Protein AF-A0A943G2P9-F1 (afdb_monomer_lite)

Structure (mmCIF, N/CA/C/O backbone):
data_AF-A0A943G2P9-F1
#
_entry.id   AF-A0A943G2P9-F1
#
loop_
_atom_site.group_PDB
_atom_site.id
_atom_site.type_symbol
_atom_site.label_atom_id
_atom_site.label_alt_id
_atom_site.label_comp_id
_atom_site.label_asym_id
_atom_site.label_entity_id
_atom_site.label_seq_id
_atom_site.pdbx_PDB_ins_code
_atom_site.Cartn_x
_atom_site.Cartn_y
_atom_site.Cartn_z
_atom_site.occupancy
_atom_site.B_iso_or_equiv
_atom_site.auth_seq_id
_atom_site.auth_comp_id
_atom_site.auth_asym_id
_atom_site.auth_atom_id
_atom_site.pdbx_PDB_model_num
ATOM 1 N N . MET A 1 1 ? -22.743 9.519 -0.831 1.00 37.78 1 MET A N 1
ATOM 2 C CA . MET A 1 1 ? -21.878 8.469 -0.263 1.00 37.78 1 MET A CA 1
ATOM 3 C C . MET A 1 1 ? -20.608 9.168 0.167 1.00 37.78 1 MET A C 1
ATOM 5 O O . MET A 1 1 ? -19.911 9.683 -0.694 1.00 37.78 1 MET A O 1
ATOM 9 N N . ASN A 1 2 ? -20.389 9.324 1.472 1.00 33.69 2 ASN A N 1
ATOM 10 C CA . ASN A 1 2 ? -19.174 9.962 1.972 1.00 33.69 2 ASN A CA 1
ATOM 11 C C . ASN A 1 2 ? -18.045 8.930 1.929 1.00 33.69 2 ASN A C 1
ATOM 13 O O . ASN A 1 2 ? -17.935 8.102 2.831 1.00 33.69 2 ASN A O 1
ATOM 17 N N . ASN A 1 3 ? -17.223 8.995 0.881 1.00 45.75 3 ASN A N 1
ATOM 18 C CA . ASN A 1 3 ? -15.958 8.262 0.729 1.00 45.75 3 ASN A CA 1
ATOM 19 C C . ASN A 1 3 ? -14.856 8.798 1.674 1.00 45.75 3 ASN A C 1
ATOM 21 O O . ASN A 1 3 ? -13.674 8.781 1.350 1.00 45.75 3 ASN A O 1
ATOM 25 N N . ASP A 1 4 ? -15.215 9.263 2.875 1.00 52.84 4 ASP A N 1
ATOM 26 C CA . ASP A 1 4 ? -14.258 9.823 3.841 1.00 52.84 4 ASP A CA 1
ATOM 27 C C . ASP A 1 4 ? -13.410 8.736 4.538 1.00 52.84 4 ASP A C 1
ATOM 29 O O . ASP A 1 4 ? -12.486 9.050 5.291 1.00 52.84 4 ASP A O 1
ATOM 33 N N . ASN A 1 5 ? -13.703 7.449 4.304 1.00 59.69 5 ASN A N 1
ATOM 34 C CA . ASN A 1 5 ? -13.069 6.334 5.015 1.00 59.69 5 ASN A CA 1
ATOM 35 C C . ASN A 1 5 ? -11.608 6.094 4.610 1.00 59.69 5 ASN A C 1
ATOM 37 O O . ASN A 1 5 ? -10.812 5.732 5.474 1.00 59.69 5 ASN A O 1
ATOM 41 N N . ASN A 1 6 ? -11.244 6.360 3.351 1.00 64.06 6 ASN A N 1
ATOM 42 C CA . ASN A 1 6 ? -9.890 6.110 2.840 1.00 64.06 6 ASN A CA 1
ATOM 43 C C . ASN A 1 6 ? -8.987 7.346 2.897 1.00 64.06 6 ASN A C 1
ATOM 45 O O . ASN A 1 6 ? -7.824 7.266 2.509 1.00 64.06 6 ASN A O 1
ATOM 49 N N . SER A 1 7 ? -9.498 8.473 3.412 1.00 75.94 7 SER A N 1
ATOM 50 C CA . SER A 1 7 ? -8.826 9.784 3.436 1.00 75.94 7 SER A CA 1
ATOM 51 C C . SER A 1 7 ? -7.395 9.753 3.980 1.00 75.94 7 SER A C 1
ATOM 53 O O . SER A 1 7 ? -6.556 10.532 3.538 1.00 75.94 7 SER A O 1
ATOM 55 N N . ILE A 1 8 ? -7.112 8.833 4.904 1.00 86.94 8 ILE A N 1
ATOM 56 C CA . ILE A 1 8 ? -5.796 8.648 5.517 1.00 86.94 8 ILE A CA 1
ATOM 57 C C . ILE A 1 8 ? -4.752 8.176 4.492 1.00 86.94 8 ILE A C 1
ATOM 59 O O . ILE A 1 8 ? -3.611 8.622 4.557 1.00 86.94 8 ILE A O 1
ATOM 63 N N . LEU A 1 9 ? -5.132 7.299 3.558 1.00 92.12 9 LEU A N 1
ATOM 64 C CA . LEU A 1 9 ? -4.231 6.744 2.545 1.00 92.12 9 LEU A CA 1
ATOM 65 C C . LEU A 1 9 ? -4.137 7.619 1.295 1.00 92.12 9 LEU A C 1
ATOM 67 O O . LEU A 1 9 ? -3.130 7.550 0.597 1.00 92.12 9 LEU A O 1
ATOM 71 N N . ILE A 1 10 ? -5.148 8.449 1.011 1.00 93.31 10 ILE A N 1
ATOM 72 C CA . ILE A 1 10 ? -5.192 9.244 -0.223 1.00 93.31 10 ILE A CA 1
ATOM 73 C C . ILE A 1 10 ? -3.956 10.143 -0.361 1.00 93.31 10 ILE A C 1
ATOM 75 O O . ILE A 1 10 ? -3.609 10.930 0.533 1.00 93.31 10 ILE A O 1
ATOM 79 N N . GLY A 1 11 ? -3.331 10.055 -1.533 1.00 94.06 11 GLY A N 1
ATOM 80 C CA . GLY A 1 11 ? -2.097 10.752 -1.875 1.00 94.06 11 GLY A CA 1
ATOM 81 C C . GLY A 1 11 ? -0.994 9.788 -2.291 1.00 94.06 11 GLY A C 1
A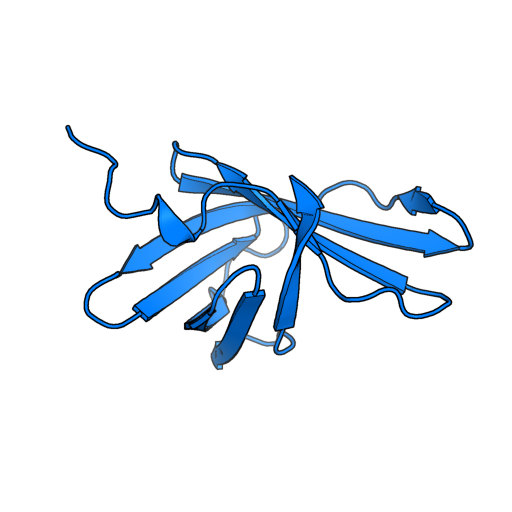TOM 82 O O . GLY A 1 11 ? -1.226 8.592 -2.476 1.00 94.06 11 GLY A O 1
ATOM 83 N N . SER A 1 12 ? 0.206 10.337 -2.456 1.00 94.19 12 SER A N 1
ATOM 84 C CA . SER A 1 12 ? 1.382 9.573 -2.865 1.00 94.19 12 SER A CA 1
ATOM 85 C C . SER A 1 12 ? 2.323 9.384 -1.681 1.00 94.19 12 SER A C 1
ATOM 87 O O . SER A 1 12 ? 2.649 10.339 -0.965 1.00 94.19 12 SER A O 1
ATOM 89 N N . TRP A 1 13 ? 2.788 8.154 -1.511 1.00 94.50 13 TRP A N 1
ATOM 90 C CA . TRP A 1 13 ? 3.695 7.715 -0.462 1.00 94.50 13 TRP A CA 1
ATOM 91 C C . TRP A 1 13 ? 4.920 7.099 -1.106 1.00 94.50 13 TRP A C 1
ATOM 93 O O . TRP A 1 13 ? 4.803 6.308 -2.038 1.00 94.50 13 TRP A O 1
ATOM 103 N N . GLY A 1 14 ? 6.091 7.490 -0.630 1.00 91.81 14 GLY A N 1
ATOM 104 C CA . GLY A 1 14 ? 7.355 7.044 -1.180 1.00 91.81 14 GLY A CA 1
ATOM 105 C C . GLY A 1 14 ? 8.276 6.491 -0.108 1.00 91.81 14 GLY A C 1
ATOM 106 O O . GLY A 1 14 ? 8.300 7.008 1.005 1.00 91.81 14 GLY A O 1
ATOM 107 N N . GLU A 1 15 ? 9.054 5.464 -0.424 1.00 87.81 15 GLU A N 1
ATOM 108 C CA . GLU A 1 15 ? 10.154 5.046 0.446 1.00 87.81 15 GLU A CA 1
ATOM 109 C C . GLU A 1 15 ? 11.282 6.072 0.471 1.00 87.81 15 GLU A C 1
ATOM 111 O O . GLU A 1 15 ? 11.580 6.723 -0.533 1.00 87.81 15 GLU A O 1
ATOM 116 N N . GLN A 1 16 ? 11.928 6.222 1.630 1.00 75.38 16 GLN A N 1
ATOM 117 C CA . GLN A 1 16 ? 13.070 7.120 1.780 1.00 75.38 16 GLN A CA 1
ATOM 118 C C . GLN A 1 16 ? 14.224 6.637 0.898 1.00 75.38 16 GLN A C 1
ATOM 120 O O . GLN A 1 16 ? 14.804 5.599 1.185 1.00 75.38 16 GLN A O 1
ATOM 125 N N . PHE A 1 17 ? 14.524 7.408 -0.157 1.00 65.25 17 PHE A N 1
ATOM 126 C CA . PHE A 1 17 ? 15.535 7.142 -1.188 1.00 65.25 17 PHE A CA 1
ATOM 127 C C . PHE A 1 17 ? 16.689 6.222 -0.741 1.00 65.25 17 PHE A C 1
ATOM 129 O O . PHE A 1 17 ? 17.636 6.699 -0.103 1.00 65.25 17 PHE A O 1
ATOM 136 N N . PRO A 1 18 ? 16.695 4.943 -1.151 1.00 62.34 18 PRO A N 1
ATOM 137 C CA . PRO A 1 18 ? 17.930 4.212 -1.364 1.00 62.34 18 PRO A CA 1
ATOM 138 C C . PRO A 1 18 ? 18.541 4.650 -2.705 1.00 62.34 18 PRO A C 1
ATOM 140 O O . PRO A 1 18 ? 17.866 5.207 -3.571 1.00 62.34 18 PRO A O 1
ATOM 143 N N . ALA A 1 19 ? 19.843 4.431 -2.881 1.00 63.38 19 ALA A N 1
ATOM 144 C CA . ALA A 1 19 ? 20.602 4.952 -4.020 1.00 63.38 19 ALA A CA 1
ATOM 145 C C . ALA A 1 19 ? 20.210 4.359 -5.396 1.00 63.38 19 ALA A C 1
ATOM 147 O O . ALA A 1 19 ? 20.501 4.996 -6.407 1.00 63.38 19 ALA A O 1
ATOM 148 N N . ASP A 1 20 ? 19.525 3.205 -5.446 1.00 72.25 20 ASP A N 1
ATOM 149 C CA . ASP A 1 20 ? 19.376 2.425 -6.689 1.00 72.25 20 ASP A CA 1
ATOM 150 C C . ASP A 1 20 ? 17.925 2.099 -7.103 1.00 72.25 20 ASP A C 1
ATOM 152 O O . ASP A 1 20 ? 17.632 2.103 -8.303 1.00 72.25 20 ASP A O 1
ATOM 156 N N . GLU A 1 21 ? 17.016 1.858 -6.150 1.00 77.69 21 GLU A N 1
ATOM 157 C CA . GLU A 1 21 ? 15.601 1.523 -6.385 1.00 77.69 21 GLU A CA 1
ATOM 158 C C . GLU A 1 21 ? 14.705 2.191 -5.332 1.00 77.69 21 GLU A C 1
ATOM 160 O O . GLU A 1 21 ? 15.072 2.257 -4.162 1.00 77.69 21 GLU A O 1
ATOM 165 N N . PHE A 1 22 ? 13.557 2.723 -5.753 1.00 82.62 22 PHE A N 1
ATOM 166 C CA . PHE A 1 22 ? 12.604 3.424 -4.887 1.00 82.62 22 PHE A CA 1
ATOM 167 C C . PHE A 1 22 ? 11.163 3.119 -5.316 1.00 82.62 22 PHE A C 1
ATOM 169 O O . PHE A 1 22 ? 10.827 3.236 -6.502 1.00 82.62 22 PHE A O 1
ATOM 176 N N . PHE A 1 23 ? 10.312 2.770 -4.347 1.00 88.81 23 PHE A N 1
ATOM 177 C CA . PHE A 1 23 ? 8.894 2.483 -4.554 1.00 88.81 23 PHE A CA 1
ATOM 178 C C . PHE A 1 23 ? 8.010 3.680 -4.178 1.00 88.81 23 PHE A C 1
ATOM 180 O O . PHE A 1 23 ? 8.161 4.290 -3.117 1.00 88.81 23 PHE A O 1
ATOM 187 N N . GLU A 1 24 ? 7.046 3.989 -5.046 1.00 92.38 24 GLU A N 1
ATOM 188 C CA . GLU A 1 24 ? 5.980 4.969 -4.828 1.00 92.38 24 GLU A CA 1
ATOM 189 C C . GLU A 1 24 ? 4.617 4.284 -4.940 1.00 92.38 24 GLU A C 1
ATOM 191 O O . GLU A 1 24 ? 4.306 3.688 -5.972 1.00 92.38 24 GLU A O 1
ATOM 196 N N . LEU A 1 25 ? 3.780 4.433 -3.917 1.00 94.56 25 LEU A N 1
ATOM 197 C CA . LEU A 1 25 ? 2.376 4.031 -3.926 1.00 94.56 25 LEU A CA 1
ATOM 198 C C . LEU A 1 25 ? 1.500 5.281 -3.947 1.00 94.56 25 LEU A C 1
ATOM 200 O O . LEU A 1 25 ? 1.617 6.145 -3.079 1.00 94.56 25 LEU A O 1
ATOM 204 N N . THR A 1 26 ? 0.605 5.384 -4.925 1.00 96.00 26 THR A N 1
ATOM 205 C CA . THR A 1 26 ? -0.416 6.438 -4.963 1.00 96.00 26 THR A CA 1
ATOM 206 C C . THR A 1 26 ? -1.800 5.829 -4.808 1.00 96.00 26 THR A C 1
ATOM 208 O O . THR A 1 26 ? -2.159 4.944 -5.578 1.00 96.00 26 THR A O 1
ATOM 211 N N . PHE A 1 27 ? -2.575 6.332 -3.846 1.00 95.94 27 PHE A N 1
ATOM 212 C CA . PHE A 1 27 ? -3.955 5.914 -3.586 1.00 95.94 27 PHE A CA 1
ATOM 213 C C . PHE A 1 27 ? -4.932 7.017 -4.011 1.00 95.94 27 PHE A C 1
ATOM 215 O O . PHE A 1 27 ? -4.805 8.171 -3.579 1.00 95.94 27 PHE A O 1
ATOM 222 N N . TYR A 1 28 ? -5.910 6.663 -4.843 1.00 95.31 28 TYR A N 1
ATOM 223 C CA . TYR A 1 28 ? -6.950 7.551 -5.359 1.00 95.31 28 TYR A CA 1
ATOM 224 C C . TYR A 1 28 ? -8.274 7.372 -4.606 1.00 95.31 28 TYR A C 1
ATOM 226 O O . TYR A 1 28 ? -8.512 6.379 -3.930 1.00 95.31 28 TYR A O 1
ATOM 234 N N . ASN A 1 29 ? -9.157 8.368 -4.684 1.00 93.44 29 ASN A N 1
ATOM 235 C CA . ASN A 1 29 ? -10.409 8.401 -3.913 1.00 93.44 29 ASN A CA 1
ATOM 236 C C . ASN A 1 29 ? -11.519 7.468 -4.436 1.00 93.44 29 ASN A C 1
ATOM 238 O O . ASN A 1 29 ? -12.609 7.436 -3.854 1.00 93.44 29 ASN A O 1
ATOM 242 N N . ASP A 1 30 ? -11.255 6.771 -5.537 1.00 93.94 30 ASP A N 1
ATOM 243 C CA . ASP A 1 30 ? -12.139 5.830 -6.221 1.00 93.94 30 ASP A CA 1
ATOM 244 C C . ASP A 1 30 ? -11.734 4.366 -5.982 1.00 93.94 30 ASP A C 1
ATOM 246 O O . ASP A 1 30 ? -12.139 3.488 -6.739 1.00 93.94 30 ASP A O 1
ATOM 250 N N . ASP A 1 31 ? -10.953 4.115 -4.924 1.00 94.38 31 ASP A N 1
ATOM 251 C CA . ASP A 1 31 ? -10.479 2.790 -4.506 1.00 94.38 31 ASP A CA 1
ATOM 252 C C . ASP A 1 31 ? -9.502 2.135 -5.501 1.00 94.38 31 ASP A C 1
ATOM 254 O O . ASP A 1 31 ? -9.231 0.932 -5.452 1.00 94.38 31 ASP A O 1
ATOM 258 N N . THR A 1 32 ? -8.913 2.948 -6.380 1.00 96.62 32 THR A N 1
ATOM 259 C CA . THR A 1 32 ? -7.811 2.553 -7.256 1.00 96.62 32 THR A CA 1
ATOM 260 C C . THR A 1 32 ? -6.495 3.167 -6.802 1.00 96.62 32 THR A C 1
ATOM 262 O O . THR A 1 32 ? -6.440 4.159 -6.072 1.00 96.62 32 THR A O 1
ATOM 265 N N . GLY A 1 33 ? -5.394 2.586 -7.242 1.00 96.81 33 GLY A N 1
ATOM 266 C CA . GLY A 1 33 ? -4.079 3.139 -7.014 1.00 96.81 33 GLY A CA 1
ATOM 267 C C . GLY A 1 33 ? -3.088 2.668 -8.053 1.00 96.81 33 GLY A C 1
ATOM 268 O O . GLY A 1 33 ? -3.415 1.957 -9.004 1.00 96.81 33 GLY A O 1
ATOM 269 N N . VAL A 1 34 ? -1.857 3.124 -7.890 1.00 96.62 34 VAL A N 1
ATOM 270 C CA . VAL A 1 34 ? -0.767 2.733 -8.769 1.00 96.62 34 VAL A CA 1
ATOM 271 C C . VAL A 1 34 ? 0.528 2.630 -7.986 1.00 96.62 34 VAL A C 1
ATOM 273 O O . VAL A 1 34 ? 0.859 3.509 -7.184 1.00 96.62 34 VAL A O 1
ATOM 276 N N . MET A 1 35 ? 1.268 1.555 -8.236 1.00 93.75 35 MET A N 1
ATOM 277 C CA . MET A 1 35 ? 2.642 1.405 -7.789 1.00 93.75 35 MET A CA 1
ATOM 278 C C . MET A 1 35 ? 3.578 1.838 -8.912 1.00 93.75 35 MET A C 1
ATOM 280 O O . MET A 1 35 ? 3.469 1.385 -10.048 1.00 93.75 35 MET A O 1
ATOM 284 N N . THR A 1 36 ? 4.522 2.722 -8.614 1.00 91.12 36 THR A N 1
ATOM 285 C CA . THR A 1 36 ? 5.597 3.081 -9.540 1.00 91.12 36 THR A CA 1
ATOM 286 C C . THR A 1 36 ? 6.930 2.722 -8.915 1.00 91.12 36 THR A C 1
ATOM 288 O O . THR A 1 36 ? 7.242 3.172 -7.816 1.00 91.12 36 THR A O 1
ATOM 291 N N . VAL A 1 37 ? 7.728 1.949 -9.648 1.00 87.50 37 VAL A N 1
ATOM 292 C CA . VAL A 1 37 ? 9.097 1.620 -9.250 1.00 87.50 37 VAL A CA 1
ATOM 293 C C . VAL A 1 37 ? 10.072 2.450 -10.071 1.00 87.50 37 VAL A C 1
ATOM 295 O O . VAL A 1 37 ? 9.997 2.505 -11.307 1.00 87.50 37 VAL A O 1
ATOM 298 N N . TYR A 1 38 ? 10.988 3.107 -9.379 1.00 83.25 38 TYR A N 1
ATOM 299 C CA . TYR A 1 38 ? 12.023 3.947 -9.956 1.00 83.25 38 TYR A CA 1
ATOM 300 C C . TYR A 1 38 ? 13.378 3.275 -9.783 1.00 83.25 38 TYR A C 1
ATOM 302 O O . TYR A 1 38 ? 13.686 2.793 -8.703 1.00 83.25 38 TYR A O 1
ATOM 310 N N . TYR A 1 39 ? 14.199 3.309 -10.829 1.00 77.62 39 TYR A N 1
ATOM 311 C CA . TYR A 1 39 ? 15.575 2.820 -10.830 1.00 77.62 39 TYR A CA 1
ATOM 312 C C . TYR A 1 39 ? 16.513 3.905 -11.362 1.00 77.62 39 TYR A C 1
ATOM 314 O O . TYR A 1 39 ? 16.095 4.709 -12.199 1.00 77.62 39 TYR A O 1
ATOM 322 N N . ASN A 1 40 ? 17.789 3.878 -10.965 1.00 65.56 40 ASN A N 1
ATOM 323 C CA . ASN A 1 40 ? 18.895 4.611 -11.611 1.00 65.56 40 ASN A CA 1
ATOM 324 C C . ASN A 1 40 ? 18.561 6.069 -12.008 1.00 65.56 40 ASN A C 1
ATOM 326 O O . ASN A 1 40 ? 18.221 6.337 -13.166 1.00 65.56 40 ASN A O 1
ATOM 330 N N . GLU A 1 41 ? 18.677 7.013 -11.068 1.00 64.75 41 GLU A N 1
ATOM 331 C CA . GLU A 1 41 ? 18.524 8.462 -11.319 1.00 64.75 41 GLU A CA 1
ATOM 332 C C . GLU A 1 41 ? 17.184 8.867 -11.984 1.00 64.75 41 GLU A C 1
ATOM 334 O O . GLU A 1 41 ? 17.102 9.848 -12.724 1.00 64.75 41 GLU A O 1
ATOM 339 N N . GLY A 1 42 ? 16.099 8.128 -11.715 1.00 63.84 42 GLY A N 1
ATOM 340 C CA . GLY A 1 42 ? 14.735 8.522 -12.094 1.00 63.84 42 GLY A CA 1
ATOM 341 C C . GLY A 1 42 ? 14.156 7.847 -13.340 1.00 63.84 42 GLY A C 1
ATOM 342 O O . GLY A 1 42 ? 13.105 8.279 -13.826 1.00 63.84 42 GLY A O 1
ATOM 343 N N . LYS A 1 43 ? 14.770 6.772 -13.855 1.00 69.38 43 LYS A N 1
ATOM 344 C CA . LYS A 1 43 ? 14.107 5.913 -14.849 1.00 69.38 43 LYS A CA 1
ATOM 345 C C . LYS A 1 43 ? 12.964 5.154 -14.182 1.00 69.38 43 LYS A C 1
ATOM 347 O O . LYS A 1 43 ? 13.153 4.501 -13.163 1.00 69.38 43 LYS A O 1
ATOM 352 N N . LYS A 1 44 ? 11.774 5.224 -14.771 1.00 71.12 44 LYS A N 1
ATOM 353 C CA . LYS A 1 44 ? 10.578 4.559 -14.246 1.00 71.12 44 LYS A CA 1
A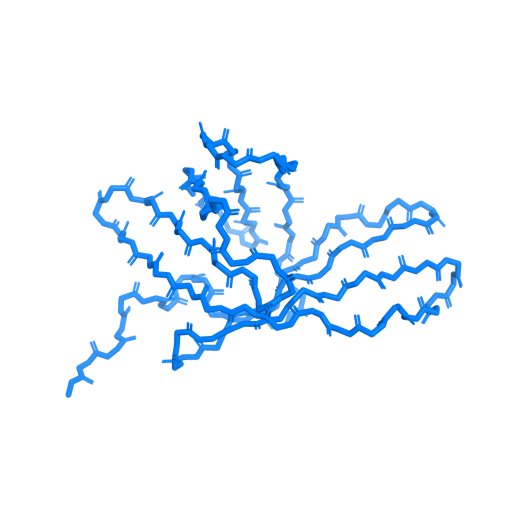TOM 354 C C . LYS A 1 44 ? 10.365 3.226 -14.949 1.00 71.12 44 LYS A C 1
ATOM 356 O O . LYS A 1 44 ? 10.510 3.158 -16.172 1.00 71.12 44 LYS A O 1
ATOM 361 N N . LYS A 1 45 ? 9.959 2.195 -14.209 1.00 73.00 45 LYS A N 1
ATOM 362 C CA . LYS A 1 45 ? 9.176 1.111 -14.813 1.00 73.00 45 LYS A CA 1
ATOM 363 C C . LYS A 1 45 ? 7.784 1.631 -15.173 1.00 73.00 45 LYS A C 1
ATOM 365 O O . LYS A 1 45 ? 7.351 2.676 -14.682 1.00 73.00 45 LYS A O 1
ATOM 370 N N . SER A 1 46 ? 7.102 0.899 -16.052 1.00 80.00 46 SER A N 1
ATOM 371 C CA . SER A 1 46 ? 5.672 1.101 -16.263 1.00 80.00 46 SER A CA 1
ATOM 372 C C . SER A 1 46 ? 4.961 1.029 -14.908 1.00 80.00 46 SER A C 1
ATOM 374 O O . SER A 1 46 ? 5.231 0.085 -14.165 1.00 80.00 46 SER A O 1
ATOM 376 N N . PRO A 1 47 ? 4.113 2.014 -14.571 1.00 89.94 47 PRO A N 1
ATOM 377 C CA . PRO A 1 47 ? 3.319 1.952 -13.356 1.00 89.94 47 PRO A CA 1
ATOM 378 C C . PRO A 1 47 ? 2.428 0.705 -13.370 1.00 89.94 47 PRO A C 1
ATOM 380 O O . PRO A 1 47 ? 1.880 0.374 -14.423 1.00 89.94 47 PRO A O 1
ATOM 383 N N . ASP A 1 48 ? 2.300 0.040 -12.226 1.00 93.31 48 ASP A N 1
ATOM 384 C CA . ASP A 1 48 ? 1.448 -1.132 -12.038 1.00 93.31 48 ASP A CA 1
ATOM 385 C C . ASP A 1 48 ? 0.161 -0.716 -11.307 1.00 93.31 48 ASP A C 1
ATOM 387 O O . ASP A 1 48 ? 0.227 -0.331 -10.130 1.00 93.31 48 ASP A O 1
ATOM 391 N N . PRO A 1 49 ? -0.991 -0.669 -11.998 1.00 96.44 49 PRO A N 1
ATOM 392 C CA . PRO A 1 49 ? -2.259 -0.310 -11.384 1.00 96.44 49 PRO A CA 1
ATOM 393 C C . PRO A 1 49 ? -2.730 -1.378 -10.398 1.00 96.44 49 PRO A C 1
ATOM 395 O O . PRO A 1 49 ? -2.485 -2.574 -10.564 1.00 96.44 49 PRO A O 1
ATOM 398 N N . PHE A 1 50 ? -3.459 -0.936 -9.383 1.00 96.94 50 PHE A N 1
ATOM 399 C CA . PHE A 1 50 ? -4.118 -1.827 -8.443 1.00 96.94 50 PHE A CA 1
ATOM 400 C C . PHE A 1 50 ? -5.477 -1.283 -8.020 1.00 96.94 50 PHE A C 1
ATOM 402 O O . PHE A 1 50 ? -5.747 -0.080 -8.077 1.00 96.94 50 PHE A O 1
ATOM 409 N N . THR A 1 51 ? -6.315 -2.177 -7.513 1.00 96.94 51 THR A N 1
ATOM 410 C CA . THR A 1 51 ? -7.486 -1.817 -6.708 1.00 96.94 51 THR A CA 1
ATOM 411 C C . THR A 1 51 ? -7.195 -2.083 -5.241 1.00 96.94 51 THR A C 1
ATOM 413 O O . THR A 1 51 ? -6.356 -2.924 -4.901 1.00 96.94 51 THR A O 1
ATOM 416 N N . TYR A 1 52 ? -7.849 -1.345 -4.350 1.00 96.44 52 TYR A N 1
ATOM 417 C CA . TYR A 1 52 ? -7.645 -1.530 -2.923 1.00 96.44 52 TYR A CA 1
ATOM 418 C C . TYR A 1 52 ? -8.924 -1.363 -2.108 1.00 96.44 52 TYR A C 1
ATOM 420 O O . TYR A 1 52 ? -9.894 -0.738 -2.521 1.00 96.44 52 TYR A O 1
ATOM 428 N N . SER A 1 53 ? -8.911 -1.918 -0.901 1.00 95.31 53 SER A N 1
ATOM 429 C CA . SER A 1 53 ? -9.915 -1.631 0.123 1.00 95.31 53 SER A CA 1
ATOM 430 C C . SER A 1 53 ? -9.232 -1.396 1.462 1.00 95.31 53 SER A C 1
ATOM 432 O O . SER A 1 53 ? -8.245 -2.057 1.786 1.00 95.31 53 SER A O 1
ATOM 434 N N . PHE A 1 54 ? -9.736 -0.435 2.236 1.00 94.88 54 PHE A N 1
ATOM 435 C CA . PHE A 1 54 ? -9.162 -0.078 3.528 1.00 94.88 54 PHE A CA 1
ATOM 436 C C . PHE A 1 54 ? -10.235 -0.034 4.620 1.00 94.88 54 PHE A C 1
ATOM 438 O O . PHE A 1 54 ? -11.191 0.742 4.558 1.00 94.88 54 PHE A O 1
ATOM 445 N N . ASP A 1 55 ? -10.066 -0.871 5.643 1.00 93.44 55 ASP A N 1
ATOM 446 C CA . ASP A 1 55 ? -10.880 -0.841 6.855 1.00 93.44 55 ASP A CA 1
ATOM 447 C C . ASP A 1 55 ? -10.166 -0.022 7.930 1.00 93.44 55 ASP A C 1
ATOM 449 O O . ASP A 1 55 ? -9.237 -0.485 8.593 1.00 93.44 55 ASP A O 1
ATOM 453 N N . LYS A 1 56 ? -10.646 1.205 8.1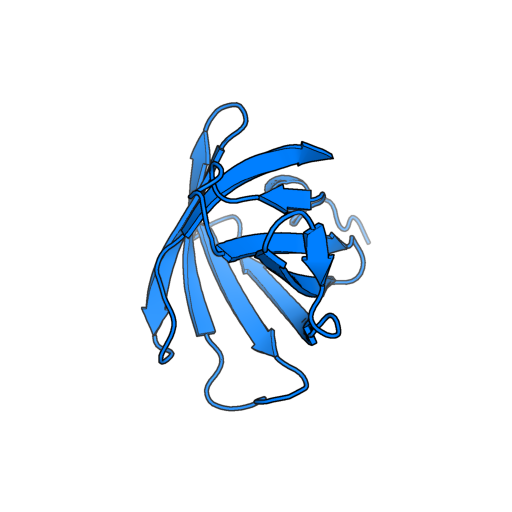36 1.00 88.81 56 LYS A N 1
ATOM 454 C CA . LYS A 1 56 ? -10.133 2.134 9.150 1.00 88.81 56 LYS A CA 1
ATOM 455 C C . LYS A 1 56 ? -10.341 1.675 10.598 1.00 88.81 56 LYS A C 1
ATOM 457 O O . LYS A 1 56 ? -9.685 2.199 11.490 1.00 88.81 56 LYS A O 1
ATOM 462 N N . ASN A 1 57 ? -11.284 0.768 10.863 1.00 91.31 57 ASN A N 1
ATOM 463 C CA . ASN A 1 57 ? -11.564 0.313 12.227 1.00 91.31 57 ASN A CA 1
ATOM 464 C C . ASN A 1 57 ? -10.522 -0.709 12.674 1.00 91.31 57 ASN A C 1
ATOM 466 O O . ASN A 1 57 ? -10.102 -0.703 13.828 1.00 91.31 57 ASN A O 1
ATOM 470 N N . THR A 1 58 ? -10.112 -1.578 11.752 1.00 93.94 58 THR A N 1
ATOM 471 C CA . THR A 1 58 ? -9.080 -2.591 11.992 1.00 93.94 58 THR A CA 1
ATOM 472 C C . THR A 1 58 ? -7.706 -2.156 11.505 1.00 93.94 58 THR A C 1
ATOM 474 O O . THR A 1 58 ? -6.741 -2.871 11.742 1.00 93.94 58 THR A O 1
ATOM 477 N N . MET A 1 59 ? -7.623 -1.018 10.811 1.00 94.81 59 MET A N 1
ATOM 478 C CA . MET A 1 59 ? -6.432 -0.548 10.109 1.00 94.81 59 MET A CA 1
ATOM 479 C C . MET A 1 59 ? -5.879 -1.602 9.141 1.00 94.81 59 MET A C 1
ATOM 481 O O . MET A 1 59 ? -4.676 -1.831 9.098 1.00 94.81 59 MET A O 1
ATOM 485 N N . ARG A 1 60 ? -6.756 -2.251 8.363 1.00 96.56 60 ARG A N 1
ATOM 486 C CA . ARG A 1 60 ? -6.347 -3.238 7.350 1.00 96.56 60 ARG A CA 1
ATOM 487 C C . ARG A 1 60 ? -6.481 -2.692 5.945 1.00 96.56 60 ARG A C 1
ATOM 489 O O . ARG A 1 60 ? -7.538 -2.176 5.591 1.00 96.56 60 ARG A O 1
ATOM 496 N N . LEU A 1 61 ? -5.443 -2.881 5.144 1.00 96.94 61 LEU A N 1
ATOM 497 C CA . LEU A 1 61 ? -5.422 -2.585 3.717 1.00 96.94 61 LEU A CA 1
ATOM 498 C C . LEU A 1 61 ? -5.334 -3.896 2.936 1.00 96.94 61 LEU A C 1
ATOM 500 O O . LEU A 1 61 ? -4.534 -4.765 3.268 1.00 96.94 61 LEU A O 1
ATOM 504 N N . VAL A 1 62 ? -6.151 -4.030 1.899 1.00 96.69 62 VAL A N 1
ATOM 505 C CA . VAL A 1 62 ? -6.060 -5.113 0.916 1.00 96.69 62 VAL A CA 1
ATOM 506 C C . VAL A 1 62 ? -5.763 -4.487 -0.436 1.00 96.69 62 VAL A C 1
ATOM 508 O O . VAL A 1 62 ? -6.487 -3.577 -0.837 1.00 96.69 62 VAL A O 1
ATOM 511 N N . ILE A 1 63 ? -4.728 -4.966 -1.119 1.00 96.75 63 ILE A N 1
ATOM 512 C CA . ILE A 1 63 ? -4.324 -4.540 -2.463 1.00 96.75 63 ILE A CA 1
ATOM 513 C C . ILE A 1 63 ? -4.444 -5.732 -3.411 1.00 96.75 63 ILE A C 1
ATOM 515 O O . ILE A 1 63 ? -4.042 -6.847 -3.078 1.00 96.75 63 ILE A O 1
ATOM 519 N N . VAL A 1 64 ? -4.982 -5.479 -4.600 1.00 96.50 64 VAL A N 1
ATOM 520 C CA . VAL A 1 64 ? -5.035 -6.430 -5.711 1.00 96.50 64 VAL A CA 1
ATOM 521 C C . VAL A 1 64 ? -4.419 -5.756 -6.928 1.00 96.50 64 VAL A C 1
ATOM 523 O O . VAL A 1 64 ? -4.992 -4.796 -7.448 1.00 96.50 64 VAL A O 1
ATOM 526 N N . PHE A 1 65 ? -3.251 -6.234 -7.353 1.00 94.62 65 PHE A N 1
ATOM 527 C CA . PHE A 1 65 ? -2.584 -5.737 -8.552 1.00 94.62 65 PHE A CA 1
ATOM 528 C C . PHE A 1 65 ? -3.269 -6.279 -9.805 1.00 94.62 65 PHE A C 1
ATOM 530 O O . PHE A 1 65 ? -3.612 -7.457 -9.876 1.00 94.62 65 PHE A O 1
ATOM 537 N N . ASP A 1 66 ? -3.436 -5.434 -10.820 1.00 93.06 66 ASP A N 1
ATOM 538 C CA . ASP A 1 66 ? -4.042 -5.860 -12.086 1.00 93.06 66 ASP A CA 1
ATOM 539 C C . ASP A 1 66 ? -3.144 -6.868 -12.829 1.00 93.06 66 ASP A C 1
ATOM 541 O O . ASP A 1 66 ? -3.632 -7.712 -13.585 1.00 93.06 66 ASP A O 1
ATOM 545 N N . SER A 1 67 ? -1.827 -6.774 -12.616 1.00 90.81 67 SER A N 1
ATOM 546 C CA . SER A 1 67 ? -0.813 -7.666 -13.183 1.00 90.81 67 SER A CA 1
ATOM 547 C C . SER A 1 67 ? -0.787 -9.054 -12.530 1.00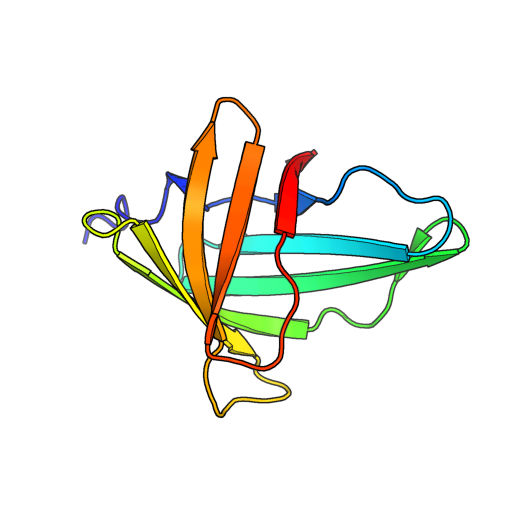 90.81 67 SER A C 1
ATOM 549 O O . SER A 1 67 ? -0.466 -10.032 -13.212 1.00 90.81 67 SER A O 1
ATOM 551 N N . ASP A 1 68 ? -1.153 -9.140 -11.247 1.00 88.06 68 ASP A N 1
ATOM 552 C CA . ASP A 1 68 ? -1.187 -10.365 -10.444 1.00 88.06 68 ASP A CA 1
ATOM 553 C C . ASP A 1 68 ? -2.356 -10.325 -9.434 1.00 88.06 68 ASP A C 1
ATOM 555 O O . ASP A 1 68 ? -2.199 -9.890 -8.288 1.00 88.06 68 ASP A O 1
ATOM 559 N N . PRO A 1 69 ? -3.572 -10.710 -9.866 1.00 83.25 69 PRO A N 1
ATOM 560 C CA . PRO A 1 69 ? -4.787 -10.455 -9.098 1.00 83.25 69 PRO A CA 1
ATOM 561 C C . PRO A 1 69 ? -5.038 -11.434 -7.938 1.00 83.25 69 PRO A C 1
ATOM 563 O O . PRO A 1 69 ? -5.903 -11.162 -7.103 1.00 83.25 69 PRO A O 1
ATOM 566 N N . GLU A 1 70 ? -4.341 -12.574 -7.859 1.00 86.38 70 GLU A N 1
ATOM 567 C CA . GLU A 1 70 ? -4.547 -13.555 -6.784 1.00 86.38 70 GLU A CA 1
ATOM 568 C C . GLU A 1 70 ? -3.245 -14.264 -6.361 1.00 86.38 70 GLU A C 1
ATOM 570 O O . GLU A 1 70 ? -2.552 -14.820 -7.211 1.00 86.38 70 GLU A O 1
ATOM 575 N N . PRO A 1 71 ? -2.968 -14.389 -5.047 1.00 88.62 71 PRO A N 1
ATOM 576 C CA . PRO A 1 71 ? -3.780 -13.914 -3.927 1.00 88.62 71 PRO A CA 1
ATOM 577 C C . PRO A 1 71 ? -3.623 -12.399 -3.676 1.00 88.62 71 PRO A C 1
ATOM 579 O O . PRO A 1 71 ? -2.544 -11.855 -3.895 1.00 88.62 71 PRO A O 1
ATOM 582 N N . PRO A 1 72 ? -4.656 -11.718 -3.140 1.00 94.25 72 PRO A N 1
ATOM 583 C CA . 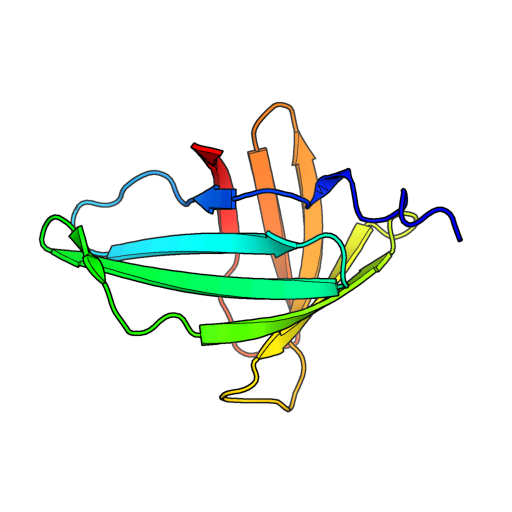PRO A 1 72 ? -4.528 -10.337 -2.683 1.00 94.25 72 PRO A CA 1
ATOM 584 C C . PRO A 1 72 ? -3.437 -10.178 -1.625 1.00 94.25 72 PRO A C 1
ATOM 586 O O . PRO A 1 72 ? -3.248 -11.054 -0.772 1.00 94.25 72 PRO A O 1
ATOM 589 N N . ILE A 1 73 ? -2.800 -9.013 -1.614 1.00 96.44 73 ILE A N 1
ATOM 590 C CA . ILE A 1 73 ? -1.850 -8.638 -0.570 1.00 96.44 73 ILE A CA 1
ATOM 591 C C . ILE A 1 73 ? -2.619 -7.947 0.550 1.00 96.44 73 ILE A C 1
ATOM 593 O O . ILE A 1 73 ? -3.464 -7.084 0.306 1.00 96.44 73 ILE A O 1
ATOM 597 N N . VAL A 1 74 ? -2.342 -8.328 1.793 1.00 97.44 74 VAL A N 1
ATOM 598 C CA . VAL A 1 74 ? -3.016 -7.799 2.979 1.00 97.44 74 VAL A CA 1
ATOM 599 C C . VAL A 1 74 ? -1.985 -7.208 3.920 1.00 97.44 74 VAL A C 1
ATOM 601 O O . VAL A 1 74 ? -1.041 -7.887 4.315 1.00 97.44 74 VAL A O 1
ATOM 604 N N . TYR A 1 75 ? -2.230 -5.972 4.338 1.00 97.88 75 TYR A N 1
ATOM 605 C CA . TYR A 1 75 ? -1.382 -5.207 5.237 1.00 97.88 75 TYR A CA 1
ATOM 606 C C . TYR A 1 75 ? -2.125 -4.796 6.502 1.00 97.88 75 TYR A C 1
ATOM 608 O O . TYR A 1 75 ? -3.291 -4.387 6.446 1.00 97.88 75 TYR A O 1
ATOM 616 N N . ASP A 1 76 ? -1.409 -4.806 7.622 1.00 97.81 76 ASP A N 1
ATOM 617 C CA . ASP A 1 76 ? -1.731 -3.948 8.755 1.00 97.81 76 ASP A CA 1
ATOM 618 C C . ASP A 1 76 ? -1.133 -2.554 8.501 1.00 97.81 76 ASP A C 1
ATOM 620 O O . ASP A 1 76 ? 0.017 -2.402 8.086 1.00 97.81 76 ASP A O 1
ATOM 624 N N . VAL A 1 77 ? -1.928 -1.515 8.746 1.00 96.44 77 VAL A N 1
ATOM 625 C CA . VAL A 1 77 ? -1.581 -0.123 8.451 1.00 96.44 77 VAL A CA 1
ATOM 626 C C . VAL A 1 77 ? -1.297 0.636 9.738 1.00 96.44 77 VAL A C 1
ATOM 628 O O . VAL A 1 77 ? -2.114 0.680 10.659 1.00 96.44 77 VAL A O 1
ATOM 631 N N . LYS A 1 78 ? -0.168 1.341 9.784 1.00 95.25 78 LYS A N 1
ATOM 632 C CA . LYS A 1 78 ? 0.130 2.319 10.838 1.00 95.25 78 LYS A CA 1
ATOM 633 C C . LYS A 1 78 ? 0.437 3.661 10.202 1.00 95.25 78 LYS A C 1
ATOM 635 O O . LYS A 1 78 ? 1.322 3.769 9.360 1.00 95.25 78 LYS A O 1
ATOM 640 N N . VAL A 1 79 ? -0.270 4.694 10.647 1.00 89.75 79 VAL A N 1
ATOM 641 C CA . VAL A 1 79 ? -0.046 6.065 10.182 1.00 89.75 79 VAL A CA 1
ATOM 642 C C . VAL A 1 79 ? 0.418 6.924 11.344 1.00 89.75 79 VAL A C 1
ATOM 644 O O . VAL A 1 79 ? -0.189 6.935 12.414 1.00 89.75 79 VAL A O 1
ATOM 647 N N . SER A 1 80 ? 1.506 7.648 11.121 1.00 87.88 80 SER A N 1
ATOM 648 C CA . SER A 1 80 ? 1.983 8.725 11.987 1.00 87.88 80 SER A CA 1
ATOM 649 C C . SER A 1 80 ? 2.174 9.985 11.149 1.00 87.88 80 SER A C 1
ATOM 651 O O . SER A 1 80 ? 2.060 9.935 9.928 1.00 87.88 80 SER A O 1
ATOM 653 N N . GLU A 1 81 ? 2.426 11.130 11.778 1.00 85.19 81 GLU A N 1
ATOM 654 C CA . GLU A 1 81 ? 2.541 12.413 11.077 1.00 85.19 81 GLU A CA 1
ATOM 655 C C . GLU A 1 81 ? 3.531 12.339 9.895 1.00 85.19 81 GLU A C 1
ATOM 657 O O . GLU A 1 81 ? 4.739 12.220 10.087 1.00 85.19 81 GLU A O 1
ATOM 662 N N . GLY A 1 82 ? 2.997 12.347 8.666 1.00 87.19 82 GLY A N 1
ATOM 663 C CA . GLY A 1 82 ? 3.768 12.260 7.422 1.00 87.19 82 GLY A CA 1
ATOM 664 C C . GLY A 1 82 ? 4.281 10.868 7.028 1.00 87.19 82 GLY A C 1
ATOM 665 O O . GLY A 1 82 ? 4.936 10.773 5.995 1.00 87.19 82 GLY A O 1
ATOM 666 N N . TRP A 1 83 ? 3.974 9.808 7.785 1.00 92.81 83 TRP A N 1
ATOM 667 C CA . TRP A 1 83 ? 4.463 8.444 7.545 1.00 92.81 83 TRP A CA 1
ATOM 668 C C . TRP A 1 83 ? 3.333 7.421 7.420 1.00 92.81 83 TRP A C 1
ATOM 670 O O . TRP A 1 83 ? 2.418 7.391 8.244 1.00 92.81 83 TRP A O 1
ATOM 680 N N . LEU A 1 84 ? 3.476 6.525 6.449 1.00 94.81 84 LEU A N 1
ATOM 681 C CA . LEU A 1 84 ? 2.660 5.339 6.233 1.00 94.81 84 LEU A CA 1
ATOM 682 C C . LEU A 1 84 ? 3.543 4.103 6.387 1.00 94.81 84 LEU A C 1
ATOM 684 O O . LEU A 1 84 ? 4.537 3.956 5.681 1.00 94.81 84 LEU A O 1
ATOM 688 N N . LYS A 1 85 ? 3.179 3.211 7.305 1.00 95.75 85 LYS A N 1
ATOM 689 C CA . LYS A 1 85 ? 3.800 1.895 7.438 1.00 95.75 85 LYS A CA 1
ATOM 690 C C . LYS A 1 85 ? 2.792 0.819 7.076 1.00 95.75 85 LYS A C 1
ATOM 692 O O . LYS A 1 85 ? 1.661 0.864 7.569 1.00 95.75 85 LYS A O 1
ATOM 697 N N . LEU A 1 86 ? 3.215 -0.104 6.226 1.00 96.38 86 LEU A N 1
ATOM 698 C CA . LEU A 1 86 ? 2.439 -1.244 5.762 1.00 96.38 86 LEU A CA 1
ATOM 699 C C . LEU A 1 86 ? 3.190 -2.505 6.191 1.00 96.38 86 LEU A C 1
ATOM 701 O O . LEU A 1 86 ? 4.245 -2.797 5.640 1.00 96.38 86 LEU A O 1
ATOM 705 N N . ASP A 1 87 ? 2.665 -3.214 7.187 1.00 96.75 87 ASP A N 1
ATOM 706 C CA . ASP A 1 87 ? 3.233 -4.476 7.668 1.00 96.75 87 ASP A CA 1
ATOM 707 C C . ASP A 1 87 ? 2.493 -5.631 6.965 1.00 96.75 87 ASP A C 1
ATOM 709 O O . ASP A 1 87 ? 1.276 -5.774 7.129 1.00 96.75 87 ASP A O 1
ATOM 713 N N . CYS A 1 88 ? 3.179 -6.403 6.122 1.00 96.56 88 CYS A N 1
ATOM 714 C CA . CYS A 1 88 ? 2.599 -7.448 5.281 1.00 96.56 88 CYS A CA 1
ATOM 715 C C . CYS A 1 88 ? 2.150 -8.642 6.134 1.00 96.56 88 CYS A C 1
ATOM 717 O O . CYS A 1 88 ? 2.928 -9.254 6.867 1.00 96.56 88 CYS A O 1
ATOM 719 N N . ILE A 1 89 ? 0.866 -8.984 6.041 1.00 96.06 89 ILE A N 1
ATOM 720 C CA . ILE A 1 89 ? 0.235 -10.076 6.795 1.00 96.06 89 ILE A CA 1
ATOM 721 C C . ILE A 1 89 ? 0.036 -11.312 5.914 1.00 96.06 89 ILE A C 1
ATOM 723 O O . ILE A 1 89 ? 0.126 -12.443 6.397 1.00 96.06 89 ILE A O 1
ATOM 727 N N . SER A 1 90 ? -0.269 -11.112 4.631 1.00 93.81 90 SER A N 1
ATOM 728 C CA . SER A 1 90 ? -0.402 -12.185 3.643 1.00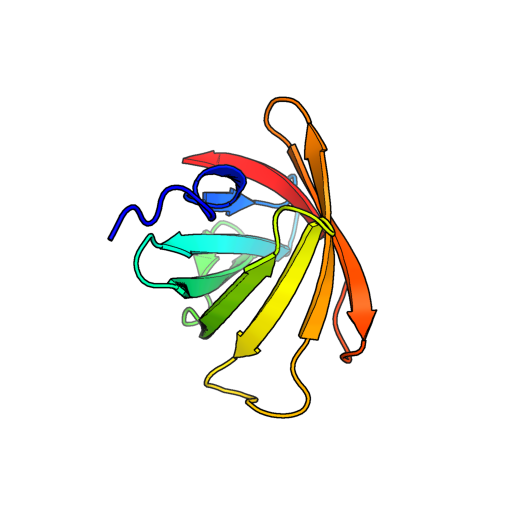 93.81 90 SER A CA 1
ATOM 729 C C . SER A 1 90 ? -0.227 -11.660 2.222 1.00 93.81 90 SER A C 1
ATOM 731 O O . SER A 1 90 ? -0.536 -10.502 1.958 1.00 93.81 90 SER A O 1
ATOM 733 N N . GLY A 1 91 ? 0.164 -12.545 1.306 1.00 87.62 91 GLY A N 1
ATOM 734 C CA . GLY A 1 91 ? 0.667 -12.167 -0.015 1.00 87.62 91 GLY A CA 1
ATOM 735 C C . GLY A 1 91 ? 2.195 -12.209 -0.011 1.00 87.62 91 GLY A C 1
ATOM 736 O O . GLY A 1 91 ? 2.816 -12.023 1.034 1.00 87.62 91 GLY A O 1
ATOM 737 N N . ASP A 1 92 ? 2.800 -12.535 -1.149 1.00 86.06 92 ASP A N 1
ATOM 738 C CA . ASP A 1 92 ? 4.260 -12.564 -1.289 1.00 86.06 92 ASP A CA 1
ATOM 739 C C . ASP A 1 92 ? 4.756 -11.157 -1.650 1.00 86.06 92 ASP A C 1
ATOM 741 O O . ASP A 1 92 ? 4.950 -10.834 -2.821 1.00 86.06 92 ASP A O 1
ATOM 745 N N . PHE A 1 93 ? 4.835 -10.275 -0.647 1.00 89.00 93 PHE A N 1
ATOM 746 C CA . PHE A 1 93 ? 5.232 -8.877 -0.831 1.00 89.00 93 PHE A CA 1
ATOM 747 C C . PHE A 1 93 ? 5.938 -8.297 0.396 1.00 89.00 93 PHE A C 1
ATOM 749 O O . PHE A 1 93 ? 5.799 -8.807 1.509 1.00 89.00 93 PHE A O 1
ATOM 756 N N . GLU A 1 94 ? 6.683 -7.214 0.183 1.00 89.25 94 GLU A N 1
ATOM 757 C CA . GLU A 1 94 ? 7.501 -6.561 1.207 1.00 89.25 94 GLU A CA 1
ATOM 758 C C . GLU A 1 94 ? 6.681 -5.669 2.157 1.00 89.25 94 GLU A C 1
ATOM 760 O O . GLU A 1 94 ? 5.590 -5.187 1.820 1.00 89.25 94 GLU A O 1
ATOM 765 N N . ASP A 1 95 ? 7.239 -5.445 3.352 1.00 93.69 95 ASP A N 1
ATOM 766 C CA . ASP A 1 95 ? 6.799 -4.405 4.284 1.00 93.69 95 ASP A CA 1
ATOM 767 C C . ASP A 1 95 ? 7.253 -3.032 3.777 1.00 93.69 95 ASP A C 1
ATOM 769 O O . ASP A 1 95 ? 8.379 -2.882 3.305 1.00 93.69 95 ASP A O 1
ATOM 773 N N . PHE A 1 96 ? 6.435 -1.998 3.975 1.00 92.44 96 PHE A N 1
ATOM 774 C CA . PHE A 1 96 ? 6.785 -0.633 3.584 1.00 92.44 96 PHE A CA 1
ATOM 775 C C . PHE A 1 96 ? 6.851 0.326 4.765 1.00 92.44 96 PHE A C 1
ATOM 777 O O . PHE A 1 96 ? 6.023 0.307 5.676 1.00 92.44 96 PHE A O 1
ATOM 784 N N . SER A 1 97 ? 7.811 1.249 4.706 1.00 93.06 97 SER A N 1
ATOM 785 C CA . SER A 1 97 ? 7.864 2.448 5.546 1.00 93.06 97 SER A CA 1
ATOM 786 C C . SER A 1 97 ? 8.067 3.673 4.662 1.00 93.06 97 SER A C 1
ATOM 788 O O . SER A 1 97 ? 9.177 3.976 4.230 1.00 93.06 97 SER A O 1
ATOM 790 N N . MET A 1 98 ? 6.977 4.386 4.399 1.00 93.50 98 MET A N 1
ATOM 791 C CA . MET A 1 98 ? 6.911 5.442 3.396 1.00 93.50 98 MET A CA 1
ATOM 792 C C . MET A 1 98 ? 6.581 6.796 4.009 1.00 93.50 98 MET A C 1
ATOM 794 O O . MET A 1 98 ? 5.828 6.891 4.977 1.00 93.50 98 MET A O 1
ATOM 798 N N . TYR A 1 99 ? 7.099 7.860 3.408 1.00 92.50 99 TYR A N 1
ATOM 799 C CA . TYR A 1 99 ? 6.745 9.235 3.734 1.00 92.50 99 TYR A CA 1
ATOM 800 C C . TYR A 1 99 ? 5.799 9.807 2.681 1.00 92.50 99 TYR A C 1
ATOM 802 O O . TYR A 1 99 ? 5.832 9.429 1.508 1.00 92.50 99 TYR A O 1
ATOM 810 N N . LYS A 1 100 ? 4.944 10.740 3.095 1.00 91.19 100 LYS A N 1
ATOM 811 C CA . LYS A 1 100 ? 4.055 11.437 2.167 1.00 91.19 100 LYS A CA 1
ATOM 812 C C . LYS A 1 100 ? 4.876 12.334 1.242 1.00 91.19 100 LYS A C 1
ATOM 814 O O . LYS A 1 100 ? 5.641 13.172 1.718 1.00 91.19 100 LYS A O 1
ATOM 819 N N . ILE A 1 101 ? 4.702 12.177 -0.068 1.00 87.31 101 ILE A N 1
ATOM 820 C CA . ILE A 1 101 ? 5.433 12.952 -1.084 1.00 87.31 101 ILE A CA 1
ATOM 821 C C . ILE A 1 101 ? 4.555 13.950 -1.838 1.00 87.31 101 ILE A C 1
ATOM 823 O O . ILE A 1 101 ? 5.091 14.930 -2.358 1.00 87.31 101 ILE A O 1
ATOM 827 N N . LYS A 1 102 ? 3.236 13.723 -1.906 1.00 72.69 102 LYS A N 1
ATOM 828 C CA . LYS A 1 102 ? 2.255 14.618 -2.541 1.00 72.69 102 LYS A CA 1
ATOM 829 C C . LYS A 1 102 ? 0.905 14.554 -1.835 1.00 72.69 102 LYS A C 1
ATOM 831 O O . LYS A 1 102 ? 0.521 13.454 -1.370 1.00 72.69 102 LYS A O 1
#

Secondary structure (DSSP, 8-state):
---GGGTTT-EEEEE---SSEEEEEEE-TTSEEEEEEEETTTEEPPPEEEEEEEETTTTEEEEEESSS-SSPEEEEEEEETTEEEEEEEESS---EEEEE--

pLDDT: mean 86.73, std 13.3, range [33.69, 97.88]

Radius of gyration: 13.2 Å; chains: 1; bounding box: 42×28×28 Å

Foldseek 3Di:
DPLCQCVLQAAKWKADDDPAKIWIWHADSVQKIWIWMAGDPGDIDDIWIWGWDADPVQQKIWIATPVHRPPIWIFRWDDDDQWIWTHTPDDPDDTDITGGDD

Sequence (102 aa):
MNNDNNSILIGSWGEQFPADEFFELTFYNDDTGVMTVYYNEGKKKSPDPFTYSFDKNTMRLVIVFDSDPEPPIVYDVKVSEGWLKLDCISGDFEDFSMYKIK